Protein AF-A0A1A6H5T5-F1 (afdb_monomer_lite)

Sequence (75 aa):
MRSKEGKKKAFTTCSTHLTVVTFYYAPFVYTYLRPRSLRSPTEDKILAVFYTILTPMLNPIIYSLRNKEVLGAMT

Structure (mmCIF, N/CA/C/O backbone):
data_AF-A0A1A6H5T5-F1
#
_entry.id   AF-A0A1A6H5T5-F1
#
loop_
_atom_site.group_PDB
_atom_site.id
_atom_site.type_symbol
_atom_site.label_atom_id
_atom_site.label_alt_id
_atom_site.label_comp_id
_atom_site.label_asym_id
_atom_site.label_entity_id
_atom_site.label_seq_id
_atom_site.pdbx_PDB_ins_code
_atom_site.Cartn_x
_atom_site.Cartn_y
_atom_site.Cartn_z
_atom_site.occupancy
_atom_site.B_iso_or_equiv
_atom_site.auth_seq_id
_atom_site.auth_comp_id
_atom_site.auth_asym_id
_atom_site.auth_atom_id
_atom_site.pdbx_PDB_model_num
ATOM 1 N N . MET A 1 1 ? -30.479 -7.688 17.643 1.00 44.91 1 MET A N 1
ATOM 2 C CA . MET A 1 1 ? -29.339 -6.778 17.906 1.00 44.91 1 MET A CA 1
ATOM 3 C C . MET A 1 1 ? -28.943 -6.032 16.627 1.00 44.91 1 MET A C 1
ATOM 5 O O . MET A 1 1 ? -28.152 -6.530 15.844 1.00 44.91 1 MET A O 1
ATOM 9 N N . ARG A 1 2 ? -29.512 -4.847 16.372 1.00 56.75 2 ARG A N 1
ATOM 10 C CA . ARG A 1 2 ? -29.067 -3.916 15.311 1.00 56.75 2 ARG A CA 1
ATOM 11 C C . ARG A 1 2 ? -28.665 -2.593 15.974 1.00 56.75 2 ARG A C 1
ATOM 13 O O . ARG A 1 2 ? -29.293 -1.567 15.752 1.00 56.75 2 ARG A O 1
ATOM 20 N N . SER A 1 3 ? -27.658 -2.632 16.849 1.00 74.88 3 SER A N 1
ATOM 21 C CA . SER A 1 3 ? -27.121 -1.402 17.448 1.00 74.88 3 SER A CA 1
ATOM 22 C C . SER A 1 3 ? -26.191 -0.694 16.456 1.00 74.88 3 SER A C 1
ATOM 24 O O . SER A 1 3 ? -25.451 -1.357 15.719 1.00 74.88 3 SER A O 1
ATOM 26 N N . LYS A 1 4 ? -26.223 0.646 16.434 1.00 74.19 4 LYS A N 1
ATOM 27 C CA . LYS A 1 4 ? -25.297 1.479 15.647 1.00 74.19 4 LYS A CA 1
ATOM 28 C C . LYS A 1 4 ? -23.833 1.164 16.003 1.00 74.19 4 LYS A C 1
ATOM 30 O O . LYS A 1 4 ? -23.015 1.077 15.090 1.00 74.19 4 LYS A O 1
ATOM 35 N N . GLU A 1 5 ? -23.531 0.859 17.272 1.00 78.50 5 GLU A N 1
ATOM 36 C CA . GLU A 1 5 ? -22.205 0.377 17.700 1.00 78.50 5 GLU A CA 1
ATOM 37 C C . GLU A 1 5 ? -21.797 -0.928 17.013 1.00 78.50 5 GLU A C 1
ATOM 39 O O . GLU A 1 5 ? -20.668 -1.061 16.548 1.00 78.50 5 GLU A O 1
ATOM 44 N N . GLY A 1 6 ? -22.712 -1.900 16.936 1.00 76.62 6 GLY A N 1
ATOM 45 C CA . GLY A 1 6 ? -22.423 -3.214 16.357 1.00 76.62 6 GLY A CA 1
ATOM 46 C C . GLY A 1 6 ? -22.084 -3.121 14.868 1.00 76.62 6 GLY A C 1
ATOM 47 O O . GLY A 1 6 ? -21.148 -3.768 14.404 1.00 76.62 6 GLY A O 1
ATOM 48 N N . LYS A 1 7 ? -22.792 -2.250 14.133 1.00 78.44 7 LYS A N 1
ATOM 49 C CA . LYS A 1 7 ? -22.488 -1.943 12.727 1.00 78.44 7 LYS A CA 1
ATOM 50 C C . LYS A 1 7 ? -21.146 -1.231 12.570 1.00 78.44 7 LYS A C 1
ATOM 52 O O . LYS A 1 7 ? -20.372 -1.622 11.703 1.00 78.44 7 LYS A O 1
ATOM 57 N N . LYS A 1 8 ? -20.857 -0.228 13.410 1.00 78.75 8 LYS A N 1
AT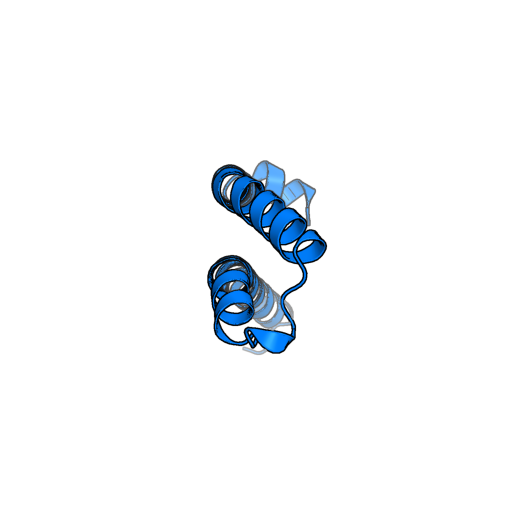OM 58 C CA . LYS A 1 8 ? -19.572 0.491 13.394 1.00 78.75 8 LYS A CA 1
ATOM 59 C C . LYS A 1 8 ? -18.411 -0.471 13.643 1.00 78.75 8 LYS A C 1
ATOM 61 O O . LYS A 1 8 ? -17.461 -0.478 12.874 1.00 78.75 8 LYS A O 1
ATOM 66 N N . LYS A 1 9 ? -18.530 -1.345 14.647 1.00 75.69 9 LYS A N 1
ATOM 67 C CA . LYS A 1 9 ? -17.512 -2.352 14.974 1.00 75.69 9 LYS A CA 1
ATOM 68 C C . LYS A 1 9 ? -17.262 -3.320 13.814 1.00 75.69 9 LYS A C 1
ATOM 70 O O . LYS A 1 9 ? -16.114 -3.528 13.442 1.00 75.69 9 LYS A O 1
ATOM 75 N N . ALA A 1 10 ? -18.323 -3.860 13.211 1.00 83.56 10 ALA A N 1
ATOM 76 C CA . ALA A 1 10 ? -18.203 -4.746 12.053 1.00 83.56 10 ALA A CA 1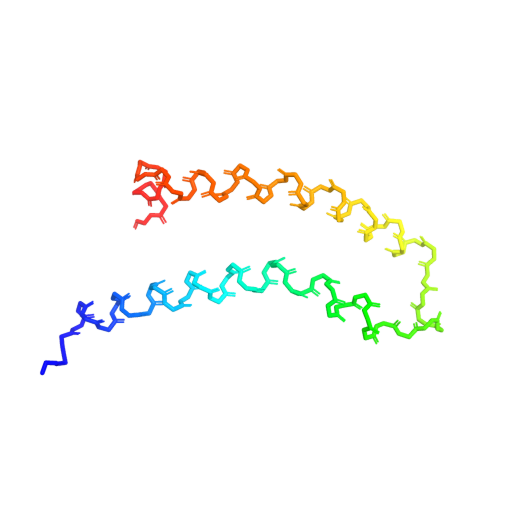
ATOM 77 C C . ALA A 1 10 ? -17.565 -4.040 10.844 1.00 83.56 10 ALA A C 1
ATOM 79 O O . ALA A 1 10 ? -16.703 -4.619 10.184 1.00 83.56 10 ALA A O 1
ATOM 80 N N . PHE A 1 11 ? -17.949 -2.786 10.586 1.00 82.12 11 PHE A N 1
ATOM 81 C CA . PHE A 1 11 ? -17.375 -1.984 9.510 1.00 82.12 11 PHE A CA 1
ATOM 82 C C . PHE A 1 11 ? -15.887 -1.724 9.737 1.00 82.12 11 PHE A C 1
ATOM 84 O O . PHE A 1 11 ? -15.109 -2.013 8.842 1.00 82.12 11 PHE A O 1
ATOM 91 N N . THR A 1 12 ? -15.482 -1.281 10.933 1.00 77.19 12 THR A N 1
ATOM 92 C CA . THR A 1 12 ? -14.070 -1.045 11.266 1.00 77.19 12 THR A CA 1
ATOM 93 C C . THR A 1 12 ? -13.233 -2.307 11.079 1.00 77.19 12 THR A C 1
ATOM 95 O O . THR A 1 12 ? -12.189 -2.260 10.438 1.00 77.19 12 THR A O 1
ATOM 98 N N . THR A 1 13 ? -13.695 -3.458 11.575 1.00 81.31 13 THR A N 1
ATOM 99 C CA . THR A 1 13 ? -12.964 -4.719 11.398 1.00 81.31 13 THR A CA 1
ATOM 100 C C . THR A 1 13 ? -12.849 -5.089 9.917 1.00 81.31 13 THR A C 1
ATOM 102 O O . THR A 1 13 ? -11.752 -5.364 9.435 1.00 81.31 13 THR A O 1
ATOM 105 N N . CYS A 1 14 ? -13.953 -5.041 9.167 1.00 83.94 14 CYS A N 1
ATOM 106 C CA . CYS A 1 14 ? -13.968 -5.397 7.749 1.00 83.94 14 CYS A CA 1
ATOM 107 C C . CYS A 1 14 ? -13.122 -4.437 6.896 1.00 83.94 14 CYS A C 1
ATOM 109 O O . CYS A 1 14 ? -12.339 -4.891 6.064 1.00 83.94 14 CYS A O 1
ATOM 111 N N . SER A 1 15 ? -13.206 -3.127 7.151 1.00 79.62 15 SER A N 1
ATOM 112 C CA . SER A 1 15 ? -12.402 -2.117 6.464 1.00 79.62 15 SER A CA 1
ATOM 113 C C . SER A 1 15 ? -10.917 -2.305 6.744 1.00 79.62 15 SER A C 1
ATOM 115 O O . SER A 1 15 ? -10.125 -2.256 5.813 1.00 79.62 15 SER A O 1
ATOM 117 N N . THR A 1 16 ? -10.519 -2.596 7.988 1.00 80.69 16 THR A N 1
ATOM 118 C CA . THR A 1 16 ? -9.111 -2.873 8.306 1.00 80.69 16 THR A CA 1
ATOM 119 C C . THR A 1 16 ? -8.603 -4.108 7.560 1.00 80.69 16 THR A C 1
ATOM 121 O O . THR A 1 16 ? -7.512 -4.064 6.993 1.00 80.69 16 THR A O 1
ATOM 124 N N . HIS A 1 17 ? -9.393 -5.185 7.489 1.00 81.75 17 HIS A N 1
ATOM 125 C CA . HIS A 1 17 ? -9.023 -6.368 6.707 1.00 81.75 17 HIS A CA 1
ATOM 126 C C . HIS A 1 17 ? -8.890 -6.061 5.210 1.00 81.75 17 HIS A C 1
ATOM 128 O O . HIS A 1 17 ? -7.888 -6.436 4.604 1.00 81.75 17 HIS A O 1
ATOM 134 N N . LEU A 1 18 ? -9.852 -5.342 4.625 1.00 85.69 18 LEU A N 1
ATOM 135 C CA . LEU A 1 18 ? -9.813 -4.914 3.224 1.00 85.69 18 LEU A CA 1
ATOM 136 C C . LEU A 1 18 ? -8.591 -4.048 2.920 1.00 85.69 18 LEU A C 1
ATOM 138 O O . LEU A 1 18 ? -7.942 -4.260 1.897 1.00 85.69 18 LEU A O 1
ATOM 142 N N . THR A 1 19 ? -8.240 -3.120 3.811 1.00 83.69 19 THR A N 1
ATOM 143 C CA . THR A 1 19 ? -7.046 -2.284 3.668 1.00 83.69 19 THR A CA 1
ATOM 144 C C . THR A 1 19 ? -5.788 -3.145 3.626 1.00 83.69 19 THR A C 1
ATOM 146 O O . THR A 1 19 ? -5.020 -3.042 2.674 1.00 83.69 19 THR A O 1
ATOM 149 N N . VAL A 1 20 ? -5.599 -4.050 4.594 1.00 81.88 20 VAL A N 1
ATOM 150 C CA . VAL A 1 20 ? -4.413 -4.927 4.637 1.00 81.88 20 VAL A CA 1
ATOM 151 C C . VAL A 1 20 ? -4.320 -5.803 3.386 1.00 81.88 20 VAL A C 1
ATOM 153 O O . VAL A 1 20 ? -3.262 -5.864 2.766 1.00 81.88 20 VAL A O 1
ATOM 156 N N . VAL A 1 21 ? -5.425 -6.433 2.975 1.00 85.88 21 VAL A N 1
ATOM 157 C CA . VAL A 1 21 ? -5.476 -7.264 1.761 1.00 85.88 21 VAL A CA 1
ATOM 158 C C . VAL A 1 21 ? -5.148 -6.434 0.520 1.00 85.88 21 VAL A C 1
ATOM 160 O O . VAL A 1 21 ? -4.331 -6.848 -0.296 1.00 85.88 21 VAL A O 1
ATOM 163 N N . THR A 1 22 ? -5.720 -5.238 0.388 1.00 85.69 22 THR A N 1
ATOM 164 C CA . THR A 1 22 ? -5.460 -4.361 -0.761 1.00 85.69 22 THR A CA 1
ATOM 165 C C . THR A 1 22 ? -3.989 -3.965 -0.827 1.00 85.69 22 THR A C 1
ATOM 167 O O . THR A 1 22 ? -3.371 -4.130 -1.872 1.00 85.69 22 THR A O 1
ATOM 170 N N . PHE A 1 23 ? -3.391 -3.522 0.281 1.00 82.75 23 PHE A N 1
ATOM 171 C CA . PH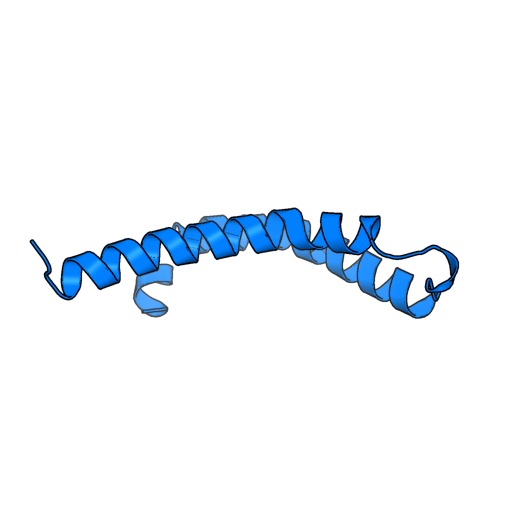E A 1 23 ? -1.971 -3.155 0.312 1.00 82.75 23 PHE A CA 1
ATOM 172 C C . PHE A 1 23 ? -1.040 -4.327 -0.026 1.00 82.75 23 PHE A C 1
ATOM 174 O O . PHE A 1 23 ? -0.009 -4.113 -0.660 1.00 82.75 23 PHE A O 1
ATOM 181 N N . TYR A 1 24 ? -1.402 -5.554 0.360 1.00 80.19 24 TYR A N 1
ATOM 182 C CA . TYR A 1 24 ? -0.596 -6.742 0.076 1.00 80.19 24 TYR A CA 1
ATOM 183 C C . TYR A 1 24 ? -0.731 -7.220 -1.378 1.00 80.19 24 TYR A C 1
ATOM 185 O O . TYR A 1 24 ? 0.2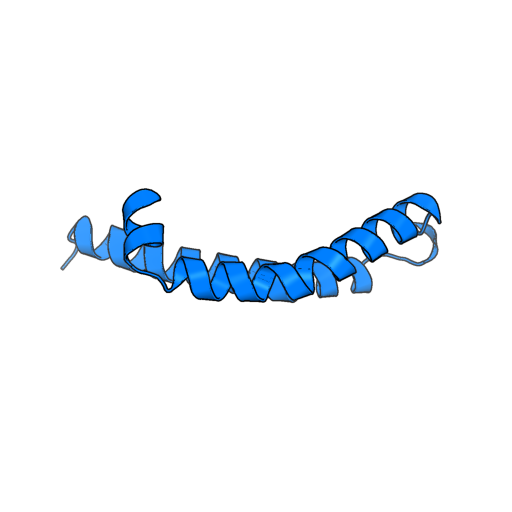67 -7.569 -2.002 1.00 80.19 24 TYR A O 1
ATOM 193 N N . TYR A 1 25 ? -1.949 -7.236 -1.931 1.00 84.62 25 TYR A N 1
ATOM 194 C CA . TYR A 1 25 ? -2.240 -7.880 -3.219 1.00 84.62 25 TYR A CA 1
ATOM 195 C C . TYR A 1 25 ? -2.336 -6.921 -4.413 1.00 84.62 25 TYR A C 1
ATOM 197 O O . TYR A 1 25 ? -2.013 -7.327 -5.529 1.00 84.62 25 TYR A O 1
ATOM 205 N N . ALA A 1 26 ? -2.730 -5.657 -4.220 1.00 83.94 26 ALA A N 1
ATOM 206 C CA . ALA A 1 26 ? -2.775 -4.658 -5.295 1.00 83.94 26 ALA A CA 1
ATOM 207 C C . ALA A 1 26 ? -1.473 -4.556 -6.118 1.00 83.94 26 ALA A C 1
ATOM 209 O O . ALA A 1 26 ? -1.570 -4.562 -7.348 1.00 83.94 26 ALA A O 1
ATOM 210 N N . PRO A 1 27 ? -0.265 -4.523 -5.516 1.00 79.31 27 PRO A N 1
ATOM 211 C CA . PRO A 1 27 ? 0.978 -4.468 -6.289 1.00 79.31 27 PRO A CA 1
ATOM 212 C C . PRO A 1 27 ? 1.200 -5.705 -7.183 1.00 79.31 27 PRO A C 1
ATOM 214 O O . PRO A 1 27 ? 1.632 -5.590 -8.336 1.00 79.31 27 PRO A O 1
ATOM 217 N N . PHE A 1 28 ? 0.839 -6.898 -6.703 1.00 81.81 28 PHE A N 1
ATOM 218 C CA . PHE A 1 28 ? 0.911 -8.129 -7.497 1.00 81.81 28 PHE A CA 1
ATOM 219 C C . PHE A 1 28 ? -0.065 -8.103 -8.671 1.00 81.81 28 PHE A C 1
ATOM 221 O O . PHE A 1 28 ? 0.328 -8.372 -9.806 1.00 81.81 28 PHE A O 1
ATOM 228 N N . VAL A 1 29 ? -1.319 -7.725 -8.411 1.00 85.81 29 VAL A N 1
ATOM 229 C CA . VAL A 1 29 ? -2.364 -7.618 -9.436 1.00 85.81 29 VAL A CA 1
ATOM 230 C C . VAL A 1 29 ? -1.967 -6.608 -10.510 1.00 85.81 29 VAL A C 1
ATOM 232 O O . VAL A 1 29 ? -2.051 -6.914 -11.697 1.00 85.81 29 VAL A O 1
ATOM 235 N N . TYR A 1 30 ? -1.468 -5.436 -10.112 1.00 81.25 30 TYR A N 1
ATOM 236 C CA . TYR A 1 30 ? -1.031 -4.399 -11.043 1.00 81.25 30 TYR A CA 1
ATOM 237 C C . TYR A 1 30 ? 0.110 -4.884 -11.947 1.00 81.25 30 TYR A C 1
ATOM 239 O O . TYR A 1 30 ? 0.074 -4.704 -13.163 1.00 81.25 30 TYR A O 1
ATOM 247 N N . THR A 1 31 ? 1.107 -5.557 -11.372 1.00 77.62 31 THR A N 1
ATOM 248 C CA . THR A 1 31 ? 2.264 -6.058 -12.128 1.00 77.62 31 THR A CA 1
ATOM 249 C C . THR A 1 31 ? 1.876 -7.190 -13.082 1.00 77.62 31 THR A C 1
ATOM 251 O O . THR A 1 31 ? 2.419 -7.278 -14.186 1.00 77.62 31 THR A O 1
ATOM 254 N N . TYR A 1 32 ? 0.929 -8.037 -12.670 1.00 82.69 32 TYR A N 1
ATOM 255 C CA . TYR A 1 32 ? 0.454 -9.178 -13.448 1.00 82.69 32 TYR A CA 1
ATOM 256 C C . TYR A 1 32 ? -0.456 -8.764 -14.610 1.00 82.69 32 TYR A C 1
ATOM 258 O O . TYR A 1 32 ? -0.287 -9.246 -15.727 1.00 82.69 32 TYR A O 1
ATOM 266 N N . LEU A 1 33 ? -1.397 -7.847 -14.370 1.00 84.31 33 LEU A N 1
ATOM 267 C CA . LEU A 1 33 ? -2.345 -7.390 -15.388 1.00 84.31 33 LEU A CA 1
ATOM 268 C C . LEU A 1 33 ? -1.730 -6.409 -16.393 1.00 84.31 33 LEU A C 1
ATOM 270 O O . LEU A 1 33 ? -2.322 -6.188 -17.446 1.00 84.31 33 LEU A O 1
ATOM 274 N N . ARG A 1 34 ? -0.565 -5.809 -16.104 1.00 77.38 34 ARG A N 1
ATOM 275 C CA . ARG A 1 34 ? 0.057 -4.809 -16.984 1.00 77.38 34 ARG A CA 1
ATOM 276 C C . ARG A 1 34 ? 0.703 -5.470 -18.213 1.00 77.38 34 ARG A C 1
ATOM 278 O O . ARG A 1 34 ? 1.755 -6.111 -18.077 1.00 77.38 34 ARG A O 1
ATOM 285 N N . PRO A 1 35 ? 0.138 -5.286 -19.424 1.00 75.06 35 PRO A N 1
ATOM 286 C CA . PRO A 1 35 ? 0.666 -5.898 -20.632 1.00 75.06 35 PRO A CA 1
ATOM 287 C C . PRO A 1 35 ? 2.021 -5.286 -20.993 1.00 75.06 35 PRO A C 1
ATOM 289 O O . PRO A 1 35 ? 2.275 -4.097 -20.798 1.00 75.06 35 PRO A O 1
ATOM 292 N N . ARG A 1 36 ? 2.907 -6.117 -21.547 1.00 69.31 36 ARG A N 1
ATOM 293 C CA . ARG A 1 36 ? 4.300 -5.753 -21.855 1.00 69.31 36 ARG A CA 1
ATOM 294 C C . ARG A 1 36 ? 4.413 -4.579 -22.839 1.00 69.31 36 ARG A C 1
ATOM 296 O O . ARG A 1 36 ? 5.388 -3.845 -22.778 1.00 69.31 36 ARG A O 1
ATOM 303 N N . SER A 1 37 ? 3.406 -4.391 -23.693 1.00 72.25 37 SER A N 1
ATOM 304 C CA . SER A 1 37 ? 3.302 -3.291 -24.661 1.00 72.25 37 SER A CA 1
ATOM 305 C C . SER A 1 37 ? 3.028 -1.922 -24.033 1.00 72.25 37 SER A C 1
ATOM 307 O O . SER A 1 37 ? 3.346 -0.911 -24.647 1.00 72.25 37 SER A O 1
ATOM 309 N N . LEU A 1 38 ? 2.465 -1.875 -22.821 1.00 71.31 38 LEU A N 1
ATOM 310 C CA . LEU A 1 38 ? 2.199 -0.636 -22.080 1.00 71.31 38 LEU A CA 1
ATOM 311 C C . LEU A 1 38 ? 3.306 -0.316 -21.064 1.00 71.31 38 LEU A C 1
ATOM 313 O O . LEU A 1 38 ? 3.164 0.611 -20.268 1.00 71.31 38 LEU A O 1
ATOM 317 N N . ARG A 1 39 ? 4.406 -1.083 -21.050 1.00 73.94 39 ARG A N 1
ATOM 318 C CA . ARG A 1 39 ? 5.534 -0.808 -20.155 1.00 73.94 39 ARG A CA 1
ATOM 319 C C . ARG A 1 39 ? 6.388 0.317 -20.715 1.00 73.94 39 ARG A C 1
ATOM 321 O O . ARG A 1 39 ? 6.999 0.168 -21.769 1.00 73.94 39 ARG A O 1
ATOM 328 N N . SER A 1 40 ? 6.456 1.424 -19.982 1.00 82.19 40 SER A N 1
ATOM 329 C CA . SER A 1 40 ? 7.453 2.470 -20.208 1.00 82.19 40 SER A CA 1
ATOM 330 C C . SER A 1 40 ? 8.597 2.351 -19.187 1.00 82.19 40 SER A C 1
ATOM 332 O O . SER A 1 40 ? 8.332 2.060 -18.015 1.00 82.19 40 SER A O 1
ATOM 334 N N . PRO A 1 41 ? 9.859 2.621 -19.578 1.00 81.25 41 PRO A N 1
ATOM 335 C CA . PRO A 1 41 ? 11.001 2.585 -18.657 1.00 81.25 41 PRO A CA 1
ATOM 336 C C . PRO A 1 41 ? 10.848 3.541 -17.465 1.00 81.25 41 PRO A C 1
ATOM 338 O O . PRO A 1 41 ? 11.294 3.246 -16.357 1.00 81.25 41 PRO A O 1
ATOM 341 N N . THR A 1 42 ? 10.198 4.687 -17.684 1.00 82.88 42 THR A N 1
ATOM 342 C CA . THR A 1 42 ? 9.940 5.692 -16.647 1.00 82.88 42 THR A CA 1
ATOM 343 C C . THR A 1 42 ? 8.959 5.176 -15.600 1.00 82.88 42 THR A C 1
ATOM 345 O O . THR A 1 42 ? 9.231 5.290 -14.407 1.00 82.88 42 THR A O 1
ATOM 348 N N . GLU A 1 43 ? 7.849 4.564 -16.019 1.00 79.31 43 GLU A N 1
ATOM 349 C CA . GLU A 1 43 ? 6.900 3.969 -15.075 1.00 79.31 43 GLU A CA 1
ATOM 350 C C . GLU A 1 43 ? 7.489 2.751 -14.362 1.00 79.31 43 GLU A C 1
ATOM 352 O O . GLU A 1 43 ? 7.286 2.606 -13.161 1.00 79.31 43 GLU A O 1
ATOM 357 N N . ASP A 1 44 ? 8.267 1.912 -15.051 1.00 82.12 44 ASP A N 1
ATOM 358 C CA . ASP A 1 44 ? 8.938 0.762 -14.430 1.00 82.12 44 ASP A CA 1
ATOM 359 C C . ASP A 1 44 ? 9.887 1.204 -13.307 1.00 82.12 44 ASP A C 1
ATOM 361 O O . ASP A 1 44 ? 9.917 0.590 -12.239 1.00 82.12 44 ASP A O 1
ATOM 365 N N . LYS A 1 45 ? 10.607 2.317 -13.500 1.00 84.44 45 LYS A N 1
ATOM 366 C CA . LYS A 1 45 ? 11.454 2.917 -12.462 1.00 84.44 45 LYS A CA 1
ATOM 367 C C . LYS A 1 45 ? 10.633 3.429 -11.276 1.00 84.44 45 LYS A C 1
ATOM 369 O O . LYS A 1 45 ? 11.027 3.203 -10.134 1.00 84.44 45 LYS A O 1
ATOM 374 N N . ILE A 1 46 ? 9.503 4.093 -11.528 1.00 82.94 46 ILE A N 1
ATOM 375 C CA . ILE A 1 46 ? 8.610 4.585 -10.467 1.00 82.94 46 ILE A CA 1
ATOM 376 C C . ILE A 1 46 ? 8.043 3.410 -9.663 1.00 82.94 46 ILE A C 1
ATOM 378 O O . ILE A 1 46 ? 8.093 3.440 -8.438 1.00 82.94 46 ILE A O 1
ATOM 382 N N . LEU A 1 47 ? 7.575 2.354 -10.330 1.00 82.38 47 LEU A N 1
ATOM 383 C CA . LEU A 1 47 ? 7.042 1.148 -9.689 1.00 82.38 47 LEU A CA 1
ATOM 384 C C . LEU A 1 47 ? 8.105 0.408 -8.878 1.00 82.38 47 LEU A C 1
ATOM 386 O O . LEU A 1 47 ? 7.826 -0.019 -7.761 1.00 82.38 47 LEU A O 1
ATOM 390 N N . ALA A 1 48 ? 9.327 0.293 -9.405 1.00 83.50 48 ALA A N 1
ATOM 391 C CA . ALA A 1 48 ? 10.442 -0.311 -8.685 1.00 83.50 48 ALA A CA 1
ATOM 392 C C . ALA A 1 48 ? 10.741 0.445 -7.383 1.00 83.50 48 ALA A C 1
ATOM 394 O O . ALA A 1 48 ? 10.833 -0.180 -6.331 1.00 83.50 48 ALA A O 1
ATOM 395 N N . VAL A 1 49 ? 10.815 1.781 -7.434 1.00 85.88 49 VAL A N 1
ATOM 396 C CA . VAL A 1 49 ? 10.986 2.626 -6.239 1.00 85.88 49 VAL A CA 1
ATOM 397 C C . VAL A 1 49 ? 9.797 2.484 -5.285 1.00 85.88 49 VAL A C 1
ATOM 399 O O . VAL A 1 49 ? 9.974 2.404 -4.073 1.00 85.88 49 VAL A O 1
ATOM 402 N N . PHE A 1 50 ? 8.576 2.409 -5.816 1.00 83.31 50 PHE A N 1
ATOM 403 C CA . PHE A 1 50 ? 7.385 2.234 -4.994 1.00 83.31 50 PHE A CA 1
ATOM 404 C C . PHE A 1 50 ? 7.428 0.904 -4.236 1.00 83.31 50 PHE A C 1
ATOM 406 O O . PHE A 1 50 ? 7.220 0.892 -3.030 1.00 83.31 50 PHE A O 1
ATOM 413 N N . TYR A 1 51 ? 7.759 -0.211 -4.894 1.00 78.06 51 TYR A N 1
ATOM 414 C CA . TYR A 1 51 ? 7.820 -1.531 -4.255 1.00 78.06 51 TYR A CA 1
ATOM 415 C C . TYR A 1 51 ? 8.985 -1.693 -3.276 1.00 78.06 51 TYR A C 1
ATOM 417 O O . TYR A 1 51 ? 8.820 -2.369 -2.252 1.00 78.06 51 TYR A O 1
ATOM 425 N N . THR A 1 52 ? 10.133 -1.057 -3.536 1.00 82.81 52 THR A N 1
ATOM 426 C CA . THR A 1 52 ? 11.265 -1.059 -2.597 1.00 82.81 52 THR A CA 1
ATOM 427 C C . THR A 1 52 ? 10.987 -0.246 -1.338 1.00 82.81 52 THR A C 1
ATOM 429 O O . THR A 1 52 ? 11.567 -0.552 -0.303 1.00 82.81 52 THR A O 1
ATOM 432 N N . ILE A 1 53 ? 10.088 0.741 -1.392 1.00 83.44 53 ILE A N 1
ATOM 433 C CA . ILE A 1 53 ? 9.673 1.544 -0.233 1.00 83.44 53 ILE A CA 1
ATOM 434 C C . ILE A 1 53 ? 8.460 0.923 0.474 1.00 83.44 53 ILE A C 1
ATOM 436 O O . ILE A 1 53 ? 8.436 0.830 1.701 1.00 83.44 53 ILE A O 1
ATOM 440 N N . LEU A 1 54 ? 7.463 0.458 -0.284 1.00 80.19 54 LEU A N 1
ATOM 441 C CA . LEU A 1 54 ? 6.205 -0.070 0.248 1.00 80.19 54 LEU A CA 1
ATOM 442 C C . LEU A 1 54 ? 6.457 -1.267 1.175 1.00 80.19 54 LEU A C 1
ATOM 444 O O . LEU A 1 54 ? 5.958 -1.294 2.294 1.00 80.19 54 LEU A O 1
ATOM 448 N N . THR A 1 55 ? 7.277 -2.227 0.742 1.00 76.62 55 THR A N 1
ATOM 449 C CA . THR A 1 55 ? 7.560 -3.460 1.496 1.00 76.62 55 THR A CA 1
ATOM 450 C C . THR A 1 55 ? 8.164 -3.196 2.886 1.00 76.62 55 THR A C 1
ATOM 452 O O . THR A 1 55 ? 7.595 -3.670 3.873 1.00 76.62 55 THR A O 1
ATOM 455 N N . PRO A 1 56 ? 9.263 -2.424 3.032 1.00 81.25 56 PRO A N 1
ATOM 456 C CA . PRO A 1 56 ? 9.813 -2.114 4.347 1.00 81.25 56 PRO A CA 1
ATOM 457 C C . PRO A 1 56 ? 8.937 -1.158 5.156 1.00 81.25 56 PRO A C 1
ATOM 459 O O . PRO A 1 56 ? 8.986 -1.238 6.376 1.00 81.25 56 PRO A O 1
ATOM 462 N N . MET A 1 57 ? 8.125 -0.293 4.532 1.00 81.56 57 MET A N 1
ATOM 463 C CA . MET A 1 57 ? 7.206 0.598 5.255 1.00 81.56 57 MET A CA 1
ATOM 464 C C . MET A 1 57 ? 5.968 -0.110 5.809 1.00 81.56 57 MET A C 1
ATOM 466 O O . MET A 1 57 ? 5.445 0.296 6.848 1.00 81.56 57 MET A O 1
ATOM 470 N N . LEU A 1 58 ? 5.499 -1.176 5.156 1.00 75.31 58 LEU A N 1
ATOM 471 C CA . LEU A 1 58 ? 4.349 -1.942 5.633 1.00 75.31 58 LEU A CA 1
ATOM 472 C C . LEU A 1 58 ? 4.609 -2.554 7.015 1.00 75.31 58 LEU A C 1
ATOM 474 O O . LEU A 1 58 ? 3.697 -2.564 7.836 1.00 75.31 58 LEU A O 1
ATOM 478 N N . ASN A 1 59 ? 5.839 -2.982 7.318 1.00 75.38 59 ASN A N 1
ATOM 479 C CA . ASN A 1 59 ? 6.187 -3.508 8.642 1.00 75.38 59 ASN A CA 1
ATOM 480 C C . ASN A 1 59 ? 5.941 -2.469 9.762 1.00 75.38 59 ASN A C 1
ATOM 482 O O . ASN A 1 59 ? 5.081 -2.720 10.608 1.00 75.38 59 ASN A O 1
ATOM 486 N N . PRO A 1 60 ? 6.599 -1.290 9.776 1.00 79.25 60 PRO A N 1
ATOM 487 C CA . PRO A 1 60 ? 6.332 -0.221 10.734 1.00 79.25 60 PRO A CA 1
ATOM 488 C C . PRO A 1 60 ? 4.864 0.176 10.803 1.00 79.25 60 PRO A C 1
ATOM 490 O O . PRO A 1 60 ? 4.343 0.320 11.898 1.00 79.25 60 PRO A O 1
ATOM 493 N N . ILE A 1 61 ? 4.170 0.293 9.667 1.00 76.69 61 ILE A N 1
ATOM 494 C CA . ILE A 1 61 ? 2.749 0.665 9.650 1.00 76.69 61 ILE A CA 1
ATOM 495 C C . ILE A 1 61 ? 1.900 -0.395 10.358 1.00 76.69 61 ILE A C 1
ATOM 497 O O . ILE A 1 61 ? 1.071 -0.050 11.194 1.00 76.69 61 ILE A O 1
ATOM 501 N N . ILE A 1 62 ? 2.122 -1.684 10.089 1.00 74.56 62 ILE A N 1
ATOM 502 C CA . ILE A 1 62 ? 1.401 -2.778 10.757 1.00 74.56 62 ILE A CA 1
ATOM 503 C C . ILE A 1 62 ? 1.668 -2.760 12.270 1.00 74.56 62 ILE A C 1
ATOM 505 O O . ILE A 1 62 ? 0.738 -2.951 13.057 1.00 74.56 62 ILE A O 1
ATOM 509 N N . TYR A 1 63 ? 2.908 -2.503 12.694 1.00 73.06 63 TYR A N 1
ATOM 510 C CA . TYR A 1 63 ? 3.254 -2.420 14.117 1.00 73.06 63 TYR A CA 1
ATOM 511 C C . TYR A 1 63 ? 2.712 -1.151 14.790 1.00 73.06 63 TYR A C 1
ATOM 513 O O . TYR A 1 63 ? 2.170 -1.232 15.890 1.00 73.06 63 TYR A O 1
ATOM 521 N N . SER A 1 64 ? 2.776 0.003 14.129 1.00 73.44 64 SER A N 1
ATOM 522 C CA . SER A 1 64 ? 2.208 1.262 14.616 1.00 73.44 64 SER A CA 1
ATOM 523 C C . SER A 1 64 ? 0.688 1.191 14.718 1.00 73.44 64 SER A C 1
ATOM 525 O O . SER A 1 64 ? 0.138 1.611 15.725 1.00 73.44 64 SER A O 1
ATOM 527 N N . LEU A 1 65 ? 0.000 0.586 13.747 1.00 69.31 65 LEU A N 1
ATOM 528 C CA . LEU A 1 65 ?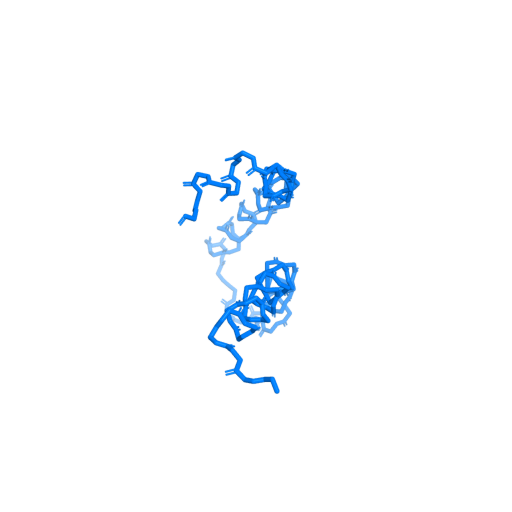 -1.451 0.373 13.807 1.00 69.31 65 LEU A CA 1
ATOM 529 C C . LEU A 1 65 ? -1.861 -0.648 14.879 1.00 69.31 65 LEU A C 1
ATOM 531 O O . LEU A 1 65 ? -2.991 -0.615 15.364 1.00 69.31 65 LEU A O 1
ATOM 535 N N . ARG A 1 66 ? -0.954 -1.548 15.279 1.00 68.69 66 ARG A N 1
ATOM 536 C CA . ARG A 1 66 ? -1.136 -2.403 16.461 1.00 68.69 66 ARG A CA 1
ATOM 537 C C . ARG A 1 66 ? -0.955 -1.640 17.770 1.00 68.69 66 ARG A C 1
ATOM 539 O O . ARG A 1 66 ? -1.484 -2.083 18.791 1.00 68.69 66 ARG A O 1
ATOM 546 N N . ASN A 1 67 ? -0.229 -0.523 17.757 1.00 76.75 67 ASN A N 1
ATOM 547 C CA . ASN A 1 67 ? -0.078 0.308 18.937 1.00 76.75 67 ASN A CA 1
ATOM 548 C C . ASN A 1 67 ? -1.391 1.044 19.228 1.00 76.75 67 ASN A C 1
ATOM 550 O O . ASN A 1 67 ? -1.861 1.861 18.435 1.00 76.75 67 ASN A O 1
ATOM 554 N N . LYS A 1 68 ? -1.986 0.762 20.391 1.00 70.31 68 LYS A N 1
ATOM 555 C CA . LYS A 1 68 ? -3.297 1.312 20.769 1.00 70.31 68 LYS A CA 1
ATOM 556 C C . LYS A 1 68 ? -3.276 2.832 20.936 1.00 70.31 68 LYS A C 1
ATOM 558 O O . LYS A 1 68 ? -4.304 3.458 20.713 1.00 70.31 68 LYS A O 1
ATOM 563 N N . GLU A 1 69 ? -2.131 3.415 21.286 1.00 73.62 69 GLU A N 1
ATOM 564 C CA . GLU A 1 69 ? -1.984 4.870 21.419 1.00 73.62 69 GLU A CA 1
ATOM 565 C C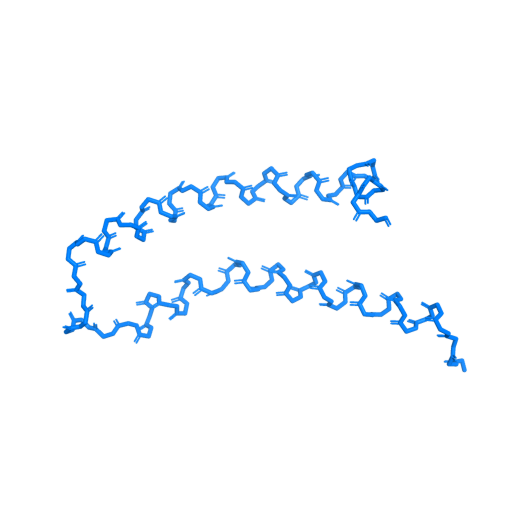 . GLU A 1 69 ? -2.014 5.570 20.058 1.00 73.62 69 GLU A C 1
ATOM 567 O O . GLU A 1 69 ? -2.690 6.578 19.891 1.00 73.62 69 GLU A O 1
ATOM 572 N N . VAL A 1 70 ? -1.341 4.991 19.058 1.00 68.25 70 VAL A N 1
ATOM 573 C CA . VAL A 1 70 ? -1.345 5.520 17.686 1.00 68.25 70 VAL A CA 1
ATOM 574 C C . VAL A 1 70 ? -2.730 5.350 17.070 1.00 68.25 70 VAL A C 1
ATOM 576 O O . VAL A 1 70 ? -3.258 6.289 16.488 1.00 68.25 70 VAL A O 1
ATOM 579 N N . LEU A 1 71 ? -3.364 4.190 17.264 1.00 65.88 71 LEU A N 1
ATOM 580 C CA . LEU A 1 71 ? -4.734 3.968 16.808 1.00 65.88 71 LEU A CA 1
ATOM 581 C C . LEU A 1 71 ? -5.720 4.945 17.473 1.00 65.88 71 LEU A C 1
ATOM 583 O O . LEU A 1 71 ? -6.570 5.506 16.792 1.00 65.88 71 LEU A O 1
ATOM 587 N N . GLY A 1 72 ? -5.573 5.194 18.778 1.00 65.12 72 GLY A N 1
ATOM 588 C CA . GLY A 1 72 ? -6.395 6.147 19.529 1.00 65.12 72 GLY A CA 1
ATOM 589 C C . GLY A 1 72 ? -6.221 7.607 19.101 1.00 65.12 72 GLY A C 1
ATOM 590 O O . GLY A 1 72 ? -7.170 8.367 19.211 1.00 65.12 72 GLY A O 1
ATOM 591 N N . ALA A 1 73 ? -5.057 7.993 18.571 1.00 72.56 73 ALA A N 1
ATOM 592 C CA . ALA A 1 73 ? -4.826 9.327 18.006 1.00 72.56 73 ALA A CA 1
ATOM 593 C C . ALA A 1 73 ? -5.375 9.489 16.573 1.00 72.56 73 ALA A C 1
ATOM 595 O O . ALA A 1 73 ? -5.544 10.608 16.094 1.00 72.56 73 ALA A O 1
ATOM 596 N N . MET A 1 74 ? -5.630 8.377 15.875 1.00 59.72 74 MET A N 1
ATOM 597 C CA . MET A 1 74 ? -6.162 8.343 14.506 1.00 59.72 74 MET A CA 1
ATOM 598 C C . MET A 1 74 ? -7.694 8.225 14.443 1.00 59.72 74 MET A C 1
ATOM 600 O O . MET A 1 74 ? -8.247 8.215 13.340 1.00 59.72 74 MET A O 1
ATOM 604 N N . THR A 1 75 ? -8.373 8.092 15.588 1.00 49.53 75 THR A N 1
ATOM 605 C CA . THR A 1 75 ? -9.838 7.943 15.690 1.00 49.53 75 THR A CA 1
ATOM 606 C C . THR A 1 75 ? -10.448 9.045 16.534 1.00 49.53 75 THR A C 1
ATOM 608 O O . THR A 1 75 ? -11.605 9.413 16.229 1.00 49.53 75 THR A O 1
#

InterPro domains:
  IPR000725 Olfactory receptor [PF13853] (2-73)
  IPR000725 Olfactory receptor [PR00245] (9-18)
  IPR000725 Olfactory receptor [PR00245] (56-67)

Secondary structure (DSSP, 8-state):
---HHHHHHHHHHHHHHHHHHHHHHHHHHHHHHS-GGG--HHHHHHHHHHHHHHHHHHHHHHHHHHSHHHHHH--

Foldseek 3Di:
DPDPVVVVVVCVVVVVVVVVCCLVCVLVCCVVPDDPVNDDPVVVVVSVVVVVVSVVVVVVVVVLCVPVVSVVVVD

Radius of gyration: 17.26 Å; chains: 1; bounding box: 41×18×46 Å

pLDDT: mean 77.29, std 7.81, range [44.91, 85.88]

Organism: Neotoma lepida (NCBI:txid56216)